Protein AF-F9T5C0-F1 (afdb_monomer_lite)

pLDDT: mean 77.73, std 9.45, range [44.38, 89.06]

Organism: NCBI:txid1051646

Secondary structure (DSSP, 8-state):
---PPPGGGPPSSP--EEEEETTTTSEEEEES-TTSPPEEEEHHHHTTT----TTHHHHHHHHHHHHHHHHHHT-

Structure (mmCIF, N/CA/C/O backbone):
data_AF-F9T5C0-F1
#
_entry.id   AF-F9T5C0-F1
#
loop_
_atom_site.group_PDB
_atom_site.id
_atom_site.type_symbol
_atom_site.label_atom_id
_atom_site.label_alt_id
_atom_site.label_comp_id
_atom_site.label_asym_id
_atom_site.label_entity_id
_atom_site.label_seq_id
_atom_site.pdbx_PDB_ins_code
_atom_site.Cartn_x
_atom_site.Cartn_y
_atom_site.Cartn_z
_atom_site.occupancy
_atom_site.B_iso_or_equiv
_atom_site.auth_seq_id
_atom_site.auth_comp_id
_atom_site.auth_asym_id
_atom_site.auth_atom_id
_atom_site.pdbx_PDB_model_num
ATOM 1 N N . MET A 1 1 ? 3.931 19.648 -7.004 1.00 44.38 1 MET A N 1
ATOM 2 C CA . MET A 1 1 ? 4.691 19.455 -8.256 1.00 44.38 1 MET A CA 1
ATOM 3 C C . MET A 1 1 ? 3.878 18.506 -9.117 1.00 44.38 1 MET A C 1
ATOM 5 O O . MET A 1 1 ? 3.597 17.415 -8.643 1.00 44.38 1 MET A O 1
ATOM 9 N N . GLN A 1 2 ? 3.419 18.930 -10.296 1.00 53.25 2 GLN A N 1
ATOM 10 C CA . GLN A 1 2 ? 2.876 17.998 -11.289 1.00 53.25 2 GLN A CA 1
ATOM 11 C C . GLN A 1 2 ? 4.072 17.382 -12.012 1.00 53.25 2 GLN A C 1
ATOM 13 O O . GLN A 1 2 ? 4.848 18.104 -12.629 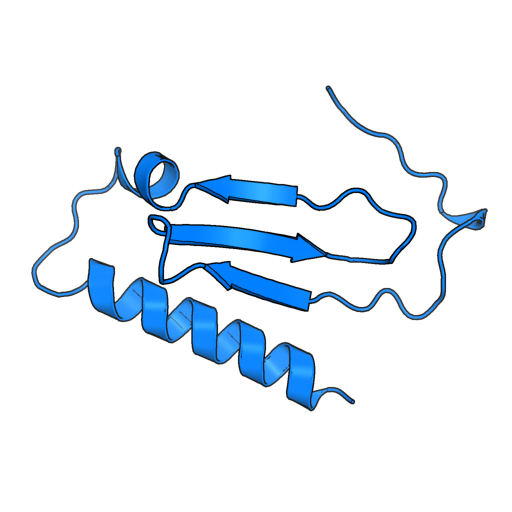1.00 53.25 2 GLN A O 1
ATOM 18 N N . TYR A 1 3 ? 4.265 16.077 -11.846 1.00 61.09 3 TYR A N 1
ATOM 19 C CA . TYR A 1 3 ? 5.212 15.316 -12.651 1.00 61.09 3 TYR A CA 1
ATOM 20 C C . TYR A 1 3 ? 4.512 14.978 -13.969 1.00 61.09 3 TYR A C 1
ATOM 22 O O . TYR A 1 3 ? 3.520 14.254 -13.964 1.00 61.09 3 TYR A O 1
ATOM 30 N N . GLU A 1 4 ? 4.993 15.531 -15.081 1.00 63.66 4 GLU A N 1
ATOM 31 C CA . GLU A 1 4 ? 4.624 15.050 -16.413 1.00 63.66 4 GLU A CA 1
ATOM 32 C C . GLU A 1 4 ? 5.565 13.902 -16.782 1.00 63.66 4 GLU A C 1
ATOM 34 O O . GLU A 1 4 ? 6.782 14.079 -16.839 1.00 63.66 4 GLU A O 1
ATOM 39 N N . THR A 1 5 ? 5.005 12.712 -16.998 1.00 68.31 5 THR A N 1
ATOM 40 C CA . THR A 1 5 ? 5.757 11.550 -17.479 1.00 68.31 5 THR A CA 1
ATOM 41 C C . THR A 1 5 ? 5.584 11.419 -18.989 1.00 68.31 5 THR A C 1
ATOM 43 O O . THR A 1 5 ? 4.455 11.396 -19.474 1.00 68.31 5 THR A O 1
ATOM 46 N N . ASP A 1 6 ? 6.691 11.318 -19.735 1.00 75.31 6 ASP A N 1
ATOM 47 C CA . ASP A 1 6 ? 6.655 11.069 -21.181 1.00 75.31 6 ASP A CA 1
ATOM 48 C C . ASP A 1 6 ? 6.169 9.631 -21.457 1.00 75.31 6 ASP A C 1
ATOM 50 O O . ASP A 1 6 ? 6.857 8.671 -21.095 1.00 75.31 6 ASP A O 1
ATOM 54 N N . PRO A 1 7 ? 5.014 9.445 -22.123 1.00 71.31 7 PRO A N 1
ATOM 55 C CA . PRO A 1 7 ? 4.457 8.122 -22.383 1.00 71.31 7 PRO A CA 1
ATOM 56 C C . PRO A 1 7 ? 5.310 7.263 -23.329 1.00 71.31 7 PRO A C 1
ATOM 58 O O . PRO A 1 7 ? 5.104 6.052 -23.386 1.00 71.31 7 PRO A O 1
ATOM 61 N N . LYS A 1 8 ? 6.264 7.842 -24.073 1.00 74.50 8 LYS A N 1
ATOM 62 C CA . LYS A 1 8 ? 7.131 7.093 -25.003 1.00 74.50 8 LYS A CA 1
ATOM 63 C C . LYS A 1 8 ? 8.215 6.269 -24.307 1.00 74.50 8 LYS A C 1
ATOM 65 O O . LYS A 1 8 ? 8.756 5.360 -24.930 1.00 74.50 8 LYS A O 1
ATOM 70 N N . GLY A 1 9 ? 8.544 6.595 -23.057 1.00 73.56 9 GLY A N 1
ATOM 71 C CA . GLY A 1 9 ? 9.566 5.905 -22.264 1.00 73.56 9 GLY A CA 1
ATOM 72 C C . GLY A 1 9 ? 9.018 4.828 -21.328 1.00 73.56 9 GLY A C 1
ATOM 73 O O . GLY A 1 9 ? 9.788 4.272 -20.554 1.00 73.56 9 GLY A O 1
ATOM 74 N N . LEU A 1 10 ? 7.708 4.564 -21.357 1.00 78.25 10 LEU A N 1
ATOM 75 C CA . LEU A 1 10 ? 7.060 3.640 -20.432 1.00 78.25 10 LEU A CA 1
ATOM 76 C C . LEU A 1 10 ? 7.135 2.200 -20.928 1.00 78.25 10 LEU A C 1
ATOM 78 O O . LEU A 1 10 ? 6.795 1.901 -22.078 1.00 78.25 10 LEU A O 1
ATOM 82 N N . SER A 1 11 ? 7.506 1.302 -20.022 1.00 76.44 11 SER A N 1
ATOM 83 C CA . SER A 1 11 ? 7.375 -0.131 -20.241 1.00 76.44 11 SER A CA 1
ATOM 84 C C . SER A 1 11 ? 5.889 -0.514 -20.335 1.00 76.44 11 SER A C 1
ATOM 86 O O . SER A 1 11 ? 5.083 -0.152 -19.480 1.00 76.44 11 SER A O 1
ATOM 88 N N . TRP A 1 12 ? 5.516 -1.229 -21.403 1.00 70.00 12 TRP A N 1
ATOM 89 C CA . TRP A 1 12 ? 4.158 -1.746 -21.613 1.00 70.00 12 TRP A CA 1
ATOM 90 C C . TRP A 1 12 ? 4.084 -3.253 -21.306 1.00 70.00 12 TRP A C 1
ATOM 92 O O . TRP A 1 12 ? 4.999 -3.983 -21.686 1.00 70.00 12 TRP A O 1
ATOM 102 N N . PRO A 1 13 ? 2.974 -3.746 -20.726 1.00 74.19 13 PRO A N 1
ATOM 103 C CA . PRO A 1 13 ? 1.852 -2.971 -20.200 1.00 74.19 13 PRO A CA 1
ATOM 104 C C . PRO A 1 13 ? 2.215 -2.226 -18.908 1.00 74.19 13 PRO A C 1
ATOM 106 O O . PRO A 1 13 ? 3.016 -2.709 -18.113 1.00 74.19 13 PRO A O 1
ATOM 109 N N . ILE A 1 14 ? 1.588 -1.063 -18.694 1.00 79.56 14 ILE A N 1
ATOM 110 C CA . ILE A 1 14 ?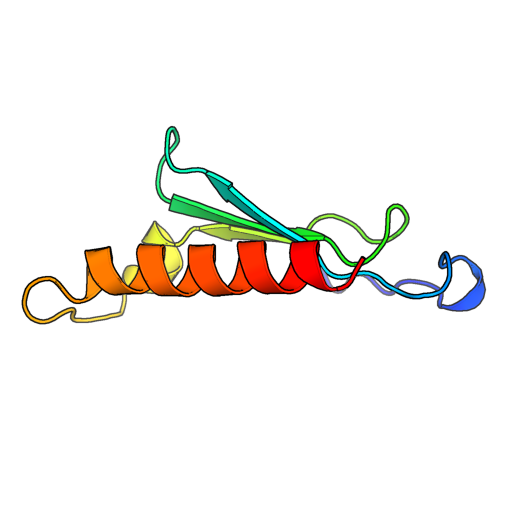 1.642 -0.372 -17.399 1.00 79.56 14 ILE A CA 1
ATOM 111 C C . ILE A 1 14 ? 0.993 -1.301 -16.376 1.00 79.56 14 ILE A C 1
ATOM 113 O O . ILE A 1 14 ? -0.186 -1.638 -16.514 1.00 79.56 14 ILE A O 1
ATOM 117 N N . LYS A 1 15 ? 1.760 -1.715 -15.369 1.00 79.31 15 LYS A N 1
ATOM 118 C CA . LYS A 1 15 ? 1.309 -2.665 -14.361 1.00 79.31 15 LYS A CA 1
ATOM 119 C C . LYS A 1 15 ? 1.223 -1.982 -12.997 1.00 79.31 15 LYS A C 1
ATOM 121 O O . LYS A 1 15 ? 2.255 -1.791 -12.348 1.00 79.31 15 LYS A O 1
ATOM 126 N N . PRO A 1 16 ? 0.010 -1.620 -12.545 1.00 82.75 16 PRO A N 1
ATOM 127 C CA . PRO A 1 16 ? -0.161 -1.070 -11.216 1.00 82.75 16 PRO A CA 1
ATOM 128 C C . PRO A 1 16 ? 0.189 -2.112 -10.151 1.00 82.75 16 PRO A C 1
ATOM 130 O O . PRO A 1 16 ? -0.231 -3.264 -10.237 1.00 82.75 16 PRO A O 1
ATOM 133 N N . SER A 1 17 ? 0.915 -1.690 -9.122 1.00 84.12 17 SER A N 1
ATOM 134 C CA . SER A 1 17 ? 1.100 -2.453 -7.893 1.00 84.12 17 SER A CA 1
ATOM 135 C C . SER A 1 17 ? 0.879 -1.570 -6.673 1.00 84.12 17 SER A C 1
ATOM 137 O O . SER A 1 17 ? 1.117 -0.354 -6.691 1.00 84.12 17 SER A O 1
ATOM 139 N N . LEU A 1 18 ? 0.380 -2.198 -5.613 1.00 87.06 18 LEU A N 1
ATOM 140 C CA . LEU A 1 18 ? 0.079 -1.558 -4.345 1.00 87.06 18 LEU A CA 1
ATOM 141 C C . LEU A 1 18 ? 0.939 -2.203 -3.259 1.00 87.06 18 LEU A C 1
ATOM 143 O O . LEU A 1 18 ? 0.901 -3.414 -3.089 1.00 87.06 18 LEU A O 1
ATOM 147 N N . LEU A 1 19 ? 1.690 -1.401 -2.507 1.00 84.75 19 LEU A N 1
ATOM 148 C CA . LEU A 1 19 ? 2.442 -1.879 -1.344 1.00 84.75 19 LEU A CA 1
ATOM 149 C C . LEU A 1 19 ? 1.937 -1.183 -0.087 1.00 84.75 19 LEU A C 1
ATOM 151 O O . LEU A 1 19 ? 1.960 0.051 -0.001 1.00 84.75 19 LEU A O 1
ATOM 155 N N . ILE A 1 20 ? 1.513 -1.980 0.889 1.00 84.06 20 ILE A N 1
ATOM 156 C CA . ILE A 1 20 ? 0.953 -1.505 2.153 1.00 84.06 20 ILE A CA 1
ATOM 157 C C . ILE A 1 20 ? 1.986 -1.759 3.247 1.00 84.06 20 ILE A C 1
ATOM 159 O O . ILE A 1 20 ? 2.373 -2.897 3.500 1.00 84.06 20 ILE A O 1
ATOM 163 N N . ASP A 1 21 ? 2.469 -0.686 3.869 1.00 77.81 21 ASP A N 1
ATOM 164 C CA . ASP A 1 21 ? 3.405 -0.782 4.989 1.00 77.81 21 ASP A CA 1
ATOM 165 C C . ASP A 1 21 ? 2.637 -0.828 6.314 1.00 77.81 21 ASP A C 1
ATOM 167 O O . ASP A 1 21 ? 2.172 0.195 6.842 1.00 77.81 21 ASP A O 1
ATOM 171 N N . ASP A 1 22 ? 2.523 -2.046 6.833 1.00 64.25 22 ASP A N 1
ATOM 172 C CA . ASP A 1 22 ? 1.837 -2.367 8.082 1.00 64.25 22 ASP A CA 1
ATOM 173 C C . ASP A 1 22 ? 2.707 -2.130 9.327 1.00 64.25 22 ASP A C 1
ATOM 175 O O . ASP A 1 22 ? 2.188 -2.044 10.441 1.00 64.25 22 ASP A O 1
ATOM 179 N N . ILE A 1 23 ? 4.029 -2.012 9.155 1.00 59.25 23 ILE A N 1
ATOM 180 C CA . ILE A 1 23 ? 5.005 -1.928 10.250 1.00 59.25 23 ILE A CA 1
ATOM 181 C C . ILE A 1 23 ? 5.270 -0.460 10.618 1.00 59.25 23 ILE A C 1
ATOM 183 O O . ILE A 1 23 ? 5.426 -0.143 11.799 1.00 59.25 23 ILE A O 1
ATOM 187 N N . ALA A 1 24 ? 5.272 0.457 9.642 1.00 52.25 24 ALA A N 1
ATOM 188 C CA . ALA A 1 24 ? 5.678 1.856 9.831 1.00 52.25 24 ALA A CA 1
ATOM 189 C C . ALA A 1 24 ? 4.565 2.905 9.617 1.00 52.25 24 ALA A C 1
ATOM 191 O O . ALA A 1 24 ? 4.830 4.017 9.155 1.00 52.25 24 ALA A O 1
ATOM 192 N N . ALA A 1 25 ? 3.341 2.611 10.071 1.00 54.03 25 ALA A N 1
ATOM 193 C CA . ALA A 1 25 ? 2.245 3.581 10.235 1.00 54.03 25 ALA A CA 1
ATOM 194 C C . ALA A 1 25 ? 1.369 3.877 9.002 1.00 54.03 25 ALA A C 1
ATOM 196 O O . ALA A 1 25 ? 1.022 5.034 8.746 1.00 54.03 25 ALA A O 1
ATOM 197 N N . GLY A 1 26 ? 0.913 2.827 8.313 1.00 68.44 26 GLY A N 1
ATOM 198 C CA . GLY A 1 26 ? -0.207 2.920 7.379 1.00 68.44 26 GLY A CA 1
ATOM 199 C C . GLY A 1 26 ? 0.143 3.785 6.181 1.00 68.44 26 GLY A C 1
ATOM 200 O O . GLY A 1 26 ? -0.444 4.844 5.976 1.00 68.44 26 GLY A O 1
ATOM 201 N N . ARG A 1 27 ? 1.141 3.369 5.409 1.00 79.94 27 ARG A N 1
ATOM 202 C CA . ARG A 1 27 ? 1.469 4.007 4.133 1.00 79.94 27 ARG A CA 1
ATOM 203 C C . ARG A 1 27 ? 1.040 3.105 2.992 1.00 79.94 27 ARG A C 1
ATOM 205 O O . ARG A 1 27 ? 1.245 1.898 3.055 1.00 79.94 27 ARG A O 1
ATOM 212 N N . VAL A 1 28 ? 0.473 3.712 1.959 1.00 84.81 28 VAL A N 1
ATOM 213 C CA . VAL A 1 28 ? 0.131 3.047 0.704 1.00 84.81 28 VAL A CA 1
ATOM 214 C C . VAL A 1 28 ? 1.033 3.606 -0.373 1.00 84.81 28 VAL A C 1
ATOM 216 O O . VAL A 1 28 ? 1.061 4.817 -0.596 1.00 84.81 28 VAL A O 1
ATOM 219 N N . ASN A 1 29 ? 1.775 2.728 -1.029 1.00 85.69 29 ASN A N 1
ATOM 220 C CA . ASN A 1 29 ? 2.602 3.085 -2.165 1.00 85.69 29 ASN A CA 1
ATOM 221 C C . ASN A 1 29 ? 1.969 2.535 -3.436 1.00 85.69 29 ASN A C 1
ATOM 223 O O . ASN A 1 29 ? 1.657 1.349 -3.506 1.00 85.69 29 ASN A O 1
ATOM 227 N N . VAL A 1 30 ? 1.798 3.405 -4.424 1.00 85.25 30 VAL A N 1
ATOM 228 C CA . VAL A 1 30 ? 1.280 3.063 -5.746 1.00 85.25 30 VAL A CA 1
ATOM 229 C C . VAL A 1 30 ? 2.430 3.164 -6.735 1.00 85.25 30 VAL A C 1
ATOM 231 O O . VAL A 1 30 ? 3.005 4.243 -6.915 1.00 85.25 30 VAL A O 1
ATOM 234 N N . SER A 1 31 ? 2.752 2.044 -7.372 1.00 85.19 31 SER A N 1
ATOM 235 C CA . SER A 1 31 ? 3.658 1.979 -8.516 1.00 85.19 31 SER A CA 1
ATOM 236 C C . SER A 1 31 ? 2.841 1.684 -9.766 1.00 85.19 31 SER A C 1
ATOM 238 O O . SER A 1 31 ? 1.902 0.902 -9.703 1.00 85.19 31 SER A O 1
ATOM 240 N N . LEU A 1 32 ? 3.168 2.320 -10.888 1.00 80.44 32 LEU A N 1
ATOM 241 C CA . LEU A 1 32 ? 2.487 2.098 -12.172 1.00 80.44 32 LEU A CA 1
ATOM 242 C C . LEU A 1 32 ? 3.430 1.494 -13.219 1.00 80.44 32 LEU A C 1
ATOM 244 O O . LEU A 1 32 ? 3.017 0.684 -14.041 1.00 80.44 32 LEU A O 1
ATOM 248 N N . SER A 1 33 ? 4.695 1.906 -13.195 1.00 79.06 33 SER A N 1
ATOM 249 C CA . SER A 1 33 ? 5.773 1.413 -14.051 1.00 79.06 33 SER A CA 1
ATOM 250 C C . SER A 1 33 ? 7.106 1.770 -13.387 1.00 79.06 33 SER A C 1
ATOM 252 O O . SER A 1 33 ? 7.136 2.761 -12.653 1.00 79.06 33 SER A O 1
ATOM 254 N N . PRO A 1 34 ? 8.214 1.049 -13.640 1.00 77.44 34 PRO A N 1
ATOM 255 C CA . PRO A 1 34 ? 9.527 1.393 -13.084 1.00 77.44 34 PRO A CA 1
ATOM 256 C C . PRO A 1 34 ? 9.985 2.823 -13.407 1.00 77.44 34 PRO A C 1
ATOM 258 O O . PRO A 1 34 ? 10.734 3.428 -12.643 1.00 77.44 34 PRO A O 1
ATOM 261 N N . GLU A 1 35 ? 9.532 3.369 -14.536 1.00 82.19 35 GLU A N 1
ATOM 262 C CA . GLU A 1 35 ? 9.871 4.711 -15.011 1.00 82.19 35 GLU A CA 1
ATOM 263 C C . GLU A 1 35 ? 8.947 5.804 -14.442 1.00 82.19 35 GLU A C 1
ATOM 265 O O . GLU A 1 35 ? 9.232 6.993 -14.597 1.00 82.19 35 GLU A O 1
ATOM 270 N N . ILE A 1 36 ? 7.850 5.427 -13.772 1.00 81.25 36 ILE A N 1
ATOM 271 C CA . ILE A 1 36 ? 6.934 6.355 -13.101 1.00 81.25 36 ILE A CA 1
ATOM 272 C C . ILE A 1 36 ? 7.329 6.441 -11.621 1.00 81.25 36 ILE A C 1
ATOM 274 O O . ILE A 1 36 ? 7.368 5.414 -10.942 1.00 81.25 36 ILE A O 1
ATOM 278 N N . PRO A 1 37 ? 7.585 7.647 -11.079 1.00 83.06 37 PRO A N 1
ATOM 279 C CA . PRO A 1 37 ? 7.891 7.807 -9.665 1.00 83.06 37 PRO A CA 1
ATOM 280 C C . PRO A 1 37 ? 6.810 7.204 -8.762 1.00 83.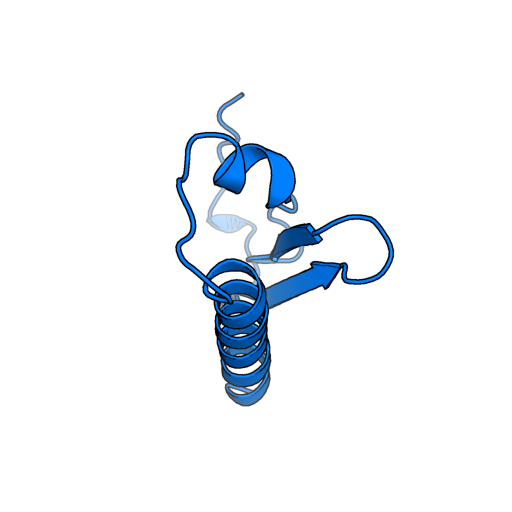06 37 PRO A C 1
ATOM 282 O O . PRO A 1 37 ? 5.612 7.409 -8.974 1.00 83.06 37 PRO A O 1
ATOM 285 N N . LEU A 1 38 ? 7.252 6.508 -7.713 1.00 84.06 38 LEU A N 1
ATOM 286 C CA . LEU A 1 38 ? 6.369 5.933 -6.706 1.00 84.06 38 LEU A CA 1
ATOM 287 C C . LEU A 1 38 ? 5.521 7.031 -6.057 1.00 84.06 38 LEU A C 1
ATOM 289 O O . LEU A 1 38 ? 6.048 8.027 -5.555 1.00 84.06 38 LEU A O 1
ATOM 293 N N . SER A 1 39 ? 4.208 6.828 -6.026 1.00 86.25 39 SER A N 1
ATOM 294 C CA . SER A 1 39 ? 3.304 7.708 -5.290 1.00 86.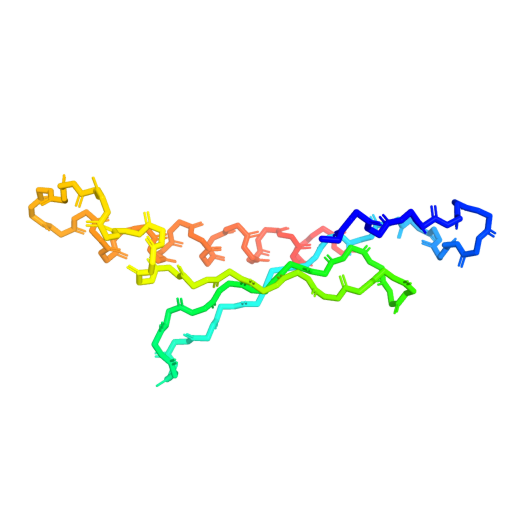25 39 SER A CA 1
ATOM 295 C C . SER A 1 39 ? 3.067 7.142 -3.895 1.00 86.25 39 SER A C 1
ATOM 297 O O . SER A 1 39 ? 2.498 6.063 -3.753 1.00 86.25 39 SER A O 1
ATOM 299 N N . THR A 1 40 ? 3.495 7.867 -2.862 1.00 86.19 40 THR A N 1
ATOM 300 C CA . THR A 1 40 ? 3.332 7.458 -1.460 1.00 86.19 40 THR A CA 1
ATOM 301 C C . THR A 1 40 ? 2.243 8.274 -0.777 1.00 86.19 40 THR A C 1
ATOM 303 O O . THR A 1 40 ? 2.297 9.504 -0.742 1.00 86.19 40 THR A O 1
ATOM 306 N N . PHE A 1 41 ? 1.291 7.583 -0.158 1.00 85.56 41 PHE A N 1
ATOM 307 C CA . PHE A 1 41 ? 0.183 8.165 0.589 1.00 85.56 41 PHE A CA 1
ATOM 308 C C . PHE A 1 41 ? 0.234 7.719 2.050 1.00 85.56 41 PHE A C 1
ATOM 310 O O . PHE A 1 41 ? 0.491 6.556 2.354 1.00 85.56 41 PHE A O 1
ATOM 317 N N . SER A 1 42 ? -0.023 8.648 2.969 1.00 83.62 42 SER A N 1
ATOM 318 C CA . SER A 1 42 ? -0.152 8.360 4.399 1.00 83.62 42 SER A CA 1
ATOM 319 C C . SER A 1 42 ? -1.617 8.120 4.738 1.00 83.62 42 SER A C 1
ATOM 321 O O . SER A 1 42 ? -2.395 9.072 4.777 1.00 83.62 42 SER A O 1
ATOM 323 N N . LEU A 1 43 ? -1.991 6.880 5.056 1.00 80.25 43 LEU A N 1
ATOM 324 C CA . LEU A 1 43 ? -3.340 6.543 5.519 1.00 80.25 43 LEU A CA 1
ATOM 325 C C . LEU A 1 43 ? -3.691 7.329 6.773 1.00 80.25 43 LEU A C 1
ATOM 327 O O . LEU A 1 43 ? -4.814 7.792 6.897 1.00 80.25 43 LEU A O 1
ATOM 331 N N . LYS A 1 44 ? -2.731 7.563 7.677 1.00 79.56 44 LYS A N 1
ATOM 332 C CA . LYS A 1 44 ? -2.974 8.379 8.873 1.00 79.56 44 LYS A CA 1
ATOM 333 C C . LYS A 1 44 ? -3.459 9.790 8.520 1.00 79.56 44 LYS A C 1
ATOM 335 O O . LYS A 1 44 ? -4.390 10.261 9.158 1.00 79.56 44 LYS A O 1
ATOM 340 N N . GLN A 1 45 ? -2.855 10.431 7.516 1.00 81.69 45 GLN A N 1
ATOM 341 C CA . GLN A 1 45 ? -3.285 11.753 7.040 1.00 81.69 45 GLN A CA 1
ATOM 342 C C . GLN A 1 45 ? -4.589 11.666 6.242 1.00 81.69 45 GLN A C 1
ATOM 344 O O . GLN A 1 45 ? -5.482 12.483 6.436 1.00 81.69 45 GLN A O 1
ATOM 349 N N . SER A 1 46 ? -4.744 10.648 5.391 1.00 80.06 46 SER A N 1
ATOM 350 C CA . SER A 1 46 ? -5.985 10.411 4.641 1.00 80.06 46 SER A CA 1
ATOM 351 C C . SER A 1 46 ? -7.191 10.182 5.558 1.00 80.06 46 SER A C 1
ATOM 353 O O . SER A 1 46 ? -8.314 10.535 5.211 1.00 80.06 46 SER A O 1
ATOM 355 N N . PHE A 1 47 ? -6.953 9.609 6.734 1.00 79.75 47 PHE A N 1
ATOM 356 C CA . PHE A 1 47 ? -7.951 9.288 7.748 1.00 79.75 47 PHE A CA 1
ATOM 357 C C . PHE A 1 47 ? -8.162 10.411 8.769 1.00 79.75 47 PHE A C 1
ATOM 359 O O . PHE A 1 47 ? -9.108 10.342 9.547 1.00 79.75 47 PHE A O 1
ATOM 366 N N . GLU A 1 48 ? -7.320 11.446 8.776 1.00 80.62 48 GLU A N 1
ATOM 367 C CA . GLU A 1 48 ? -7.320 12.500 9.799 1.00 80.62 48 GLU A CA 1
ATOM 368 C C . GLU A 1 48 ? -8.617 13.325 9.802 1.00 80.62 48 GLU A C 1
ATOM 370 O O . GLU A 1 48 ? -9.091 13.741 10.857 1.00 80.62 48 GLU A O 1
ATOM 375 N N . SER A 1 49 ? -9.239 13.503 8.634 1.00 78.31 49 SER A N 1
ATOM 376 C CA . SER A 1 49 ? -10.533 14.178 8.468 1.00 78.31 49 SER A CA 1
ATOM 377 C C . SER A 1 49 ? -11.736 13.226 8.452 1.00 78.31 49 SER A C 1
ATOM 379 O O . SER A 1 49 ? -12.875 13.675 8.314 1.00 78.31 49 SER A O 1
ATOM 381 N N . MET A 1 50 ? -11.513 11.916 8.593 1.00 80.06 50 MET A N 1
ATOM 382 C CA . MET A 1 50 ? -12.561 10.903 8.505 1.00 80.06 50 MET A CA 1
ATOM 383 C C . MET A 1 50 ? -13.002 10.434 9.890 1.00 80.06 50 MET A C 1
ATOM 385 O O . MET A 1 50 ? -12.198 10.088 10.753 1.00 80.06 50 MET A O 1
ATOM 389 N N . THR A 1 51 ? -14.315 10.368 10.100 1.00 76.75 51 THR A N 1
ATOM 390 C CA . THR A 1 51 ? -14.890 9.794 11.320 1.00 76.75 51 THR A CA 1
ATOM 391 C C . THR A 1 51 ? -15.202 8.320 11.084 1.00 76.75 51 THR A C 1
ATOM 393 O O . THR A 1 51 ? -16.225 7.972 10.494 1.00 76.75 51 THR A O 1
ATOM 396 N N . PHE A 1 52 ? -14.318 7.435 11.541 1.00 77.31 52 PHE A N 1
ATOM 397 C CA . PHE A 1 52 ? -14.571 5.994 11.506 1.00 77.31 52 PHE A CA 1
ATOM 398 C C . PHE A 1 52 ? -15.530 5.608 12.634 1.00 77.31 52 PHE A C 1
ATOM 400 O O . PHE A 1 52 ? -15.363 6.029 13.778 1.00 77.31 52 PHE A O 1
ATOM 407 N N . LYS A 1 53 ? -16.547 4.803 12.315 1.00 80.00 53 LYS A N 1
ATOM 408 C CA . LYS A 1 53 ? -17.414 4.168 13.315 1.00 80.00 53 LYS A CA 1
ATOM 409 C C . LYS A 1 53 ? -16.943 2.734 13.538 1.00 80.00 53 LYS A C 1
ATOM 411 O O . LYS A 1 53 ? -16.822 1.989 12.569 1.00 80.00 53 LYS A O 1
ATOM 416 N N . GLY A 1 54 ? -16.740 2.346 14.797 1.00 75.25 54 GLY A N 1
ATOM 417 C CA . GLY A 1 54 ? -16.315 0.987 15.151 1.00 75.25 54 GLY A CA 1
ATOM 418 C C . GLY A 1 54 ? -15.002 0.590 14.469 1.00 75.25 54 GLY A C 1
ATOM 419 O O . GLY A 1 54 ? -14.105 1.414 14.337 1.00 75.25 54 GLY A O 1
ATOM 420 N N . GLU A 1 55 ? -14.929 -0.650 13.987 1.00 75.81 55 GLU A N 1
ATOM 421 C CA . GLU A 1 55 ? -13.740 -1.270 13.369 1.00 75.81 55 GLU A CA 1
ATOM 422 C C . GLU A 1 55 ? -13.564 -0.921 11.875 1.00 75.81 55 GLU A C 1
ATOM 424 O O . GLU A 1 55 ? -12.935 -1.643 11.101 1.00 75.81 55 GLU A O 1
ATOM 429 N N . ALA A 1 56 ? -14.185 0.166 11.404 1.00 76.94 56 ALA A N 1
ATOM 430 C CA . ALA A 1 56 ? -14.141 0.534 9.989 1.00 76.94 56 ALA A CA 1
ATOM 431 C C . ALA A 1 56 ? -12.716 0.851 9.507 1.00 76.94 56 ALA A C 1
ATOM 433 O O . ALA A 1 56 ? -12.410 0.645 8.336 1.00 76.94 56 ALA A O 1
ATOM 434 N N . LYS A 1 57 ? -11.847 1.347 10.393 1.00 73.75 57 LYS A N 1
ATOM 435 C CA . LYS A 1 57 ? -10.459 1.678 10.058 1.00 73.75 57 LYS A CA 1
ATOM 436 C C . LYS A 1 57 ? -9.638 0.421 9.764 1.00 73.75 57 LYS A C 1
ATOM 438 O O . LYS A 1 57 ? -8.871 0.409 8.807 1.00 73.75 57 LYS A O 1
ATOM 443 N N . GLU A 1 58 ? -9.824 -0.625 10.556 1.00 76.19 58 GLU A N 1
ATOM 444 C CA . GLU A 1 58 ? -9.183 -1.928 10.395 1.00 76.19 58 GLU A CA 1
ATOM 445 C C . GLU A 1 58 ? -9.654 -2.600 9.098 1.00 76.19 58 GLU A C 1
ATOM 447 O O . GLU A 1 58 ? -8.828 -3.052 8.307 1.00 76.19 58 GLU A O 1
ATOM 452 N N . LYS A 1 59 ? -10.958 -2.533 8.797 1.00 82.25 59 LYS A N 1
ATOM 453 C CA . LYS A 1 59 ? -11.522 -3.042 7.532 1.00 82.25 59 LYS A CA 1
ATOM 454 C C . LYS A 1 59 ? -10.981 -2.345 6.288 1.00 82.25 59 LYS A C 1
ATOM 456 O O . LYS A 1 59 ? -10.852 -2.970 5.243 1.00 82.25 59 LYS A O 1
ATOM 461 N N . TRP A 1 60 ? -10.655 -1.056 6.370 1.00 81.50 60 TRP A N 1
ATOM 462 C CA . TRP A 1 60 ? -10.052 -0.357 5.233 1.00 81.50 60 TRP A CA 1
ATOM 463 C C . TRP A 1 60 ? -8.661 -0.883 4.888 1.00 81.50 60 TRP A C 1
ATOM 465 O O . TRP A 1 60 ? -8.296 -0.887 3.716 1.00 81.50 60 TRP A O 1
ATOM 475 N N . ILE A 1 61 ? -7.897 -1.346 5.880 1.00 80.31 61 ILE A N 1
ATOM 476 C CA . ILE A 1 61 ? -6.597 -1.977 5.634 1.00 80.31 61 ILE A CA 1
ATOM 477 C C . ILE A 1 61 ? -6.795 -3.321 4.926 1.00 80.31 61 ILE A C 1
ATOM 479 O O . ILE A 1 61 ? -6.084 -3.598 3.965 1.00 80.31 61 ILE A O 1
ATOM 483 N N . GLU A 1 62 ? -7.784 -4.117 5.343 1.00 85.00 62 GLU A N 1
ATOM 4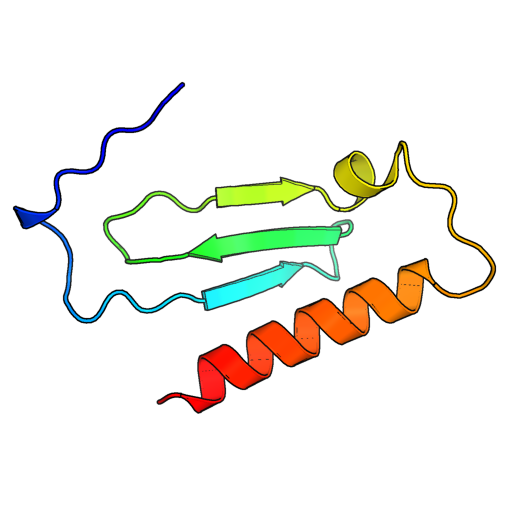84 C CA . GLU A 1 62 ? -8.136 -5.380 4.673 1.00 85.00 62 GLU A CA 1
ATOM 485 C C . GLU A 1 62 ? -8.513 -5.152 3.206 1.00 85.00 62 GLU A C 1
ATOM 487 O O . GLU A 1 62 ? -7.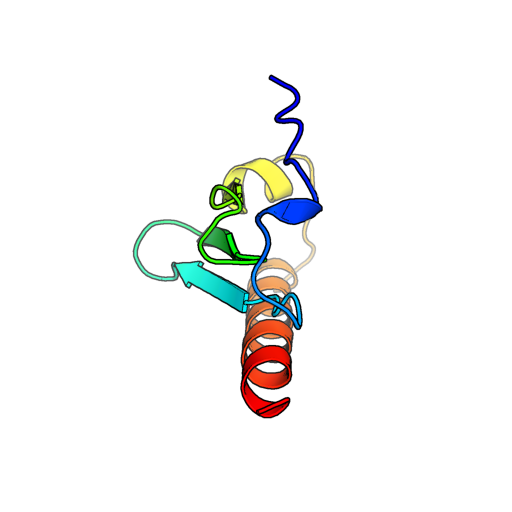924 -5.766 2.326 1.00 85.00 62 GLU A O 1
ATOM 492 N N . VAL A 1 63 ? -9.391 -4.183 2.926 1.00 87.12 63 VAL A N 1
ATOM 493 C CA . VAL A 1 63 ? -9.789 -3.841 1.548 1.00 87.12 63 VAL A CA 1
ATOM 494 C C . VAL A 1 63 ? -8.591 -3.431 0.692 1.00 87.12 63 VAL A C 1
ATOM 496 O O . VAL A 1 63 ? -8.510 -3.798 -0.477 1.00 87.12 63 VAL A O 1
ATOM 499 N N . LEU A 1 64 ? -7.652 -2.660 1.246 1.00 86.38 64 LEU A N 1
ATOM 500 C CA . LEU A 1 64 ? -6.450 -2.273 0.508 1.00 86.38 64 LEU A CA 1
ATOM 501 C C . LEU A 1 64 ? -5.576 -3.491 0.189 1.00 86.38 64 LEU A C 1
ATOM 503 O O . LEU A 1 64 ? -5.042 -3.561 -0.916 1.00 86.38 64 LEU A O 1
ATOM 507 N N . ARG A 1 65 ? -5.446 -4.446 1.118 1.00 85.50 65 ARG A N 1
ATOM 508 C CA . ARG A 1 65 ? -4.696 -5.690 0.886 1.00 85.50 65 ARG A CA 1
ATOM 509 C C . ARG A 1 65 ? -5.357 -6.559 -0.172 1.00 85.50 65 ARG A C 1
ATOM 511 O O . ARG A 1 65 ? -4.665 -6.996 -1.078 1.00 85.50 65 ARG A O 1
ATOM 518 N N . ASP A 1 66 ? -6.677 -6.707 -0.129 1.00 88.44 66 ASP A N 1
ATOM 519 C CA . ASP A 1 66 ? -7.416 -7.452 -1.154 1.00 88.44 66 ASP A CA 1
ATOM 520 C C . ASP A 1 66 ? -7.178 -6.864 -2.557 1.00 88.44 66 ASP A C 1
ATOM 522 O O . ASP A 1 66 ? -7.021 -7.598 -3.531 1.00 88.44 66 ASP A O 1
ATOM 526 N N . ILE A 1 67 ? -7.102 -5.531 -2.667 1.00 88.44 67 ILE A N 1
ATOM 527 C CA . ILE A 1 67 ? -6.757 -4.853 -3.925 1.00 88.44 67 ILE A CA 1
ATOM 528 C C . ILE A 1 67 ? -5.307 -5.148 -4.330 1.00 88.44 67 ILE A C 1
ATOM 530 O O . ILE A 1 67 ? -5.052 -5.374 -5.511 1.00 88.44 67 ILE A O 1
ATOM 534 N N . ALA A 1 68 ? -4.358 -5.131 -3.389 1.00 87.06 68 ALA A N 1
ATOM 535 C CA . ALA A 1 68 ? -2.964 -5.469 -3.674 1.00 87.06 68 ALA A CA 1
ATOM 536 C C . ALA A 1 68 ? -2.834 -6.905 -4.211 1.00 87.06 68 ALA A C 1
ATOM 538 O O . ALA A 1 68 ? -2.235 -7.107 -5.266 1.00 87.06 68 ALA A O 1
ATOM 539 N N . ASP A 1 69 ? -3.474 -7.866 -3.546 1.00 88.06 69 ASP A N 1
ATOM 540 C CA . ASP A 1 69 ? -3.450 -9.282 -3.917 1.00 88.06 69 ASP A CA 1
ATOM 541 C C . ASP A 1 69 ? -4.104 -9.527 -5.288 1.00 88.06 69 ASP A C 1
ATOM 543 O O . ASP A 1 69 ? -3.604 -10.313 -6.096 1.00 88.06 69 ASP A O 1
ATOM 547 N N . GLU A 1 70 ? -5.213 -8.845 -5.591 1.00 89.06 70 GLU A N 1
ATOM 548 C CA . GLU A 1 70 ? -5.866 -8.935 -6.903 1.00 89.06 70 GLU A CA 1
ATOM 549 C C . GLU A 1 70 ? -4.977 -8.373 -8.022 1.00 89.06 70 GLU A C 1
ATOM 551 O O . GLU A 1 70 ? -4.906 -8.954 -9.105 1.00 89.06 70 GLU A O 1
ATOM 556 N N . LEU A 1 71 ? -4.257 -7.276 -7.767 1.00 84.88 71 LEU A N 1
ATOM 557 C CA . LEU A 1 71 ? -3.312 -6.704 -8.731 1.00 84.88 71 LEU A CA 1
ATOM 558 C C . LEU A 1 71 ? -2.117 -7.629 -9.002 1.00 84.88 71 LEU A C 1
ATOM 560 O O . LEU A 1 71 ? -1.627 -7.680 -10.133 1.00 84.88 71 LEU A O 1
ATOM 564 N N . GLU A 1 72 ? -1.656 -8.374 -7.998 1.00 83.38 72 GLU A N 1
ATOM 565 C CA . GLU A 1 72 ? -0.614 -9.391 -8.178 1.00 83.38 72 GLU A CA 1
ATOM 566 C C . GLU A 1 72 ? -1.123 -10.609 -8.959 1.00 83.38 72 GLU A C 1
ATOM 568 O O . GLU A 1 72 ? -0.409 -11.132 -9.811 1.00 83.38 72 GLU A O 1
ATOM 573 N N . ARG A 1 73 ? -2.374 -11.028 -8.737 1.00 83.75 73 ARG A N 1
ATOM 574 C CA . ARG A 1 73 ? -3.002 -12.177 -9.416 1.00 83.75 73 ARG A CA 1
ATOM 575 C C . ARG A 1 73 ? -3.253 -12.001 -10.909 1.00 83.75 73 ARG A C 1
ATOM 577 O O . ARG A 1 73 ? -3.509 -12.995 -11.580 1.00 83.75 73 ARG A O 1
ATOM 584 N N . GLN A 1 74 ? -3.208 -10.776 -11.424 1.00 67.81 74 GLN A N 1
ATOM 585 C CA . GLN A 1 74 ? -3.328 -10.502 -12.859 1.00 67.81 74 GLN A CA 1
ATOM 586 C C . GLN A 1 74 ? -2.019 -10.773 -13.647 1.00 67.81 74 GLN A C 1
ATOM 588 O O . GLN A 1 74 ? -1.909 -10.337 -14.794 1.00 67.81 74 GLN A O 1
ATOM 593 N N . GLU A 1 75 ? -1.039 -11.478 -13.053 1.00 56.59 75 GLU A N 1
ATOM 594 C CA . GLU A 1 75 ? 0.093 -12.146 -13.744 1.00 56.59 75 GLU A CA 1
ATOM 595 C C . GLU A 1 75 ? -0.301 -13.443 -14.453 1.00 56.59 75 GLU A C 1
ATOM 597 O O . GLU A 1 75 ? 0.208 -13.644 -15.582 1.00 56.59 75 GLU A O 1
#

Foldseek 3Di:
DDDDDDPVPFDPPFQWAWDFDPPPQTKIWIGRGPSDDIDIDHVCVVCVPPDDDDCVSVVVSVVSVVVRVVSVVVD

Sequence (75 aa):
MQYETDPKGLSWPIKPSLLIDDIAAGRVNVSLSPEIPLSTFSLKQSFESMTFKGEAKEKWIEVLRDIADELERQE

Radius of gyration: 14.66 Å; chains: 1; bounding box: 27×32×40 Å